Protein AF-A0A554LH13-F1 (afdb_monomer_lite)

Organism: NCBI:txid2017148

Sequence (110 aa):
KLQKYFRQKNRRRMFVYWTFAILIYLLIKNERKIRQIIIDTEYIGQDALIKGLLTNLIHIDKKTIMFKSIGKKSPAHDLAIKAYRIKRADIRVTAQDIINVLTTKKPGVL

Structure (mmCIF, N/CA/C/O backbone):
data_AF-A0A554LH13-F1
#
_entry.id   AF-A0A554LH13-F1
#
loop_
_atom_site.group_PDB
_atom_site.id
_atom_site.type_symbol
_atom_site.label_atom_id
_atom_site.label_alt_id
_atom_site.label_comp_id
_atom_site.label_asym_id
_atom_site.label_entity_id
_atom_site.label_seq_id
_atom_site.pdbx_PDB_ins_code
_atom_site.Cartn_x
_atom_site.Cartn_y
_atom_site.Cartn_z
_atom_site.occupancy
_atom_site.B_iso_or_equiv
_atom_site.auth_seq_id
_atom_site.auth_comp_id
_atom_site.auth_asym_id
_atom_site.auth_atom_id
_atom_site.pdbx_PDB_model_num
ATOM 1 N N . LYS A 1 1 ? 2.488 16.525 4.990 1.00 83.94 1 LYS A N 1
ATOM 2 C CA . LYS A 1 1 ? 1.019 16.765 4.956 1.00 83.94 1 LYS A CA 1
ATOM 3 C C . LYS A 1 1 ? 0.239 15.571 5.524 1.00 83.94 1 LYS A C 1
ATOM 5 O O . LYS A 1 1 ? -0.380 15.735 6.564 1.00 83.94 1 LYS A O 1
ATOM 10 N N . LEU A 1 2 ? 0.365 14.363 4.960 1.00 89.38 2 LEU A N 1
ATOM 11 C CA . LEU A 1 2 ? -0.369 13.172 5.430 1.00 89.38 2 LEU A CA 1
ATOM 12 C C . LEU A 1 2 ? -0.034 12.734 6.872 1.00 89.38 2 LEU A C 1
ATOM 14 O O . LEU A 1 2 ? -0.929 12.547 7.685 1.00 89.38 2 LEU A O 1
ATOM 18 N N . GLN A 1 3 ? 1.244 12.675 7.254 1.00 91.12 3 GLN A N 1
ATOM 19 C CA . GLN A 1 3 ? 1.622 12.356 8.641 1.00 91.12 3 GLN A CA 1
ATOM 20 C C . GLN A 1 3 ? 1.068 13.374 9.662 1.00 91.12 3 GLN A C 1
ATOM 22 O O . GLN A 1 3 ? 0.723 13.005 10.784 1.00 91.12 3 GLN A O 1
ATOM 27 N N . LYS A 1 4 ? 0.942 14.655 9.270 1.00 91.38 4 LYS A N 1
ATOM 28 C CA . LYS A 1 4 ? 0.330 15.709 10.102 1.00 91.38 4 LYS A CA 1
ATOM 29 C C . LYS A 1 4 ? -1.161 15.429 10.321 1.00 91.38 4 LYS A C 1
ATOM 31 O O . LYS A 1 4 ? -1.603 15.551 11.456 1.00 91.38 4 LYS A O 1
ATOM 36 N N . TYR A 1 5 ? -1.882 14.988 9.285 1.00 91.69 5 TYR A N 1
ATOM 37 C CA . TYR A 1 5 ? -3.290 14.578 9.381 1.00 91.69 5 TYR A CA 1
ATOM 38 C C . TYR A 1 5 ? -3.487 13.471 10.432 1.00 91.69 5 TYR A C 1
ATOM 40 O O . TYR A 1 5 ? -4.261 13.636 11.371 1.00 91.69 5 TYR A O 1
ATOM 48 N N . PHE A 1 6 ? -2.704 12.388 10.366 1.00 91.75 6 PHE A N 1
ATOM 49 C CA . PHE A 1 6 ? -2.781 11.304 11.360 1.00 91.75 6 PHE A CA 1
ATOM 50 C C . PHE A 1 6 ? -2.373 11.741 12.770 1.00 91.75 6 PHE A C 1
ATOM 52 O O . PHE A 1 6 ? -2.935 11.261 13.756 1.00 91.75 6 PHE A O 1
ATOM 59 N N . ARG A 1 7 ? -1.403 12.657 12.885 1.00 91.69 7 ARG A N 1
ATOM 60 C CA . ARG A 1 7 ? -0.985 13.216 14.177 1.00 91.69 7 ARG A CA 1
ATOM 61 C C . ARG A 1 7 ? -2.097 14.042 14.820 1.00 91.69 7 ARG A C 1
ATOM 63 O O . ARG A 1 7 ? -2.343 13.868 16.003 1.00 91.69 7 ARG A O 1
ATOM 70 N N . GLN A 1 8 ? -2.786 14.884 14.050 1.00 92.94 8 GLN A N 1
ATOM 71 C CA . GLN A 1 8 ? -3.912 15.693 14.537 1.00 92.94 8 GLN A CA 1
ATOM 72 C C . GLN A 1 8 ? -5.096 14.842 15.018 1.00 92.94 8 GLN A C 1
ATOM 74 O O . GLN A 1 8 ? -5.893 15.305 15.822 1.00 92.94 8 GLN A O 1
ATOM 79 N N . LYS A 1 9 ? -5.194 13.592 14.556 1.00 89.25 9 LYS A N 1
ATOM 80 C CA . LYS A 1 9 ? -6.208 12.620 14.978 1.00 89.25 9 LYS A CA 1
ATOM 81 C C . LYS A 1 9 ? -5.742 11.691 16.112 1.00 89.25 9 LYS A C 1
ATOM 83 O O . LYS A 1 9 ? -6.431 10.725 16.398 1.00 89.25 9 LYS A O 1
ATOM 88 N N . ASN A 1 10 ? -4.573 11.917 16.726 1.00 89.88 10 ASN A N 1
ATOM 89 C CA . ASN A 1 10 ? -3.964 11.018 17.726 1.00 89.88 10 ASN A CA 1
ATOM 90 C C . ASN A 1 10 ? -3.727 9.569 17.236 1.00 89.88 10 ASN A C 1
ATOM 92 O O . ASN A 1 10 ? -3.607 8.635 18.025 1.00 89.88 10 ASN A O 1
ATOM 96 N N . ARG A 1 11 ? -3.584 9.358 15.920 1.00 89.19 11 ARG A N 1
ATOM 97 C CA . ARG A 1 11 ? -3.394 8.036 15.289 1.00 89.19 11 ARG A CA 1
ATOM 98 C C . ARG A 1 11 ? -2.045 7.932 14.567 1.00 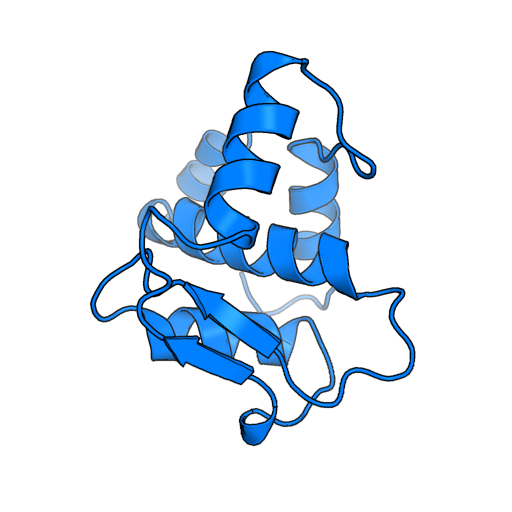89.19 11 ARG A C 1
ATOM 100 O O . ARG A 1 11 ? -1.950 7.339 13.495 1.00 89.19 11 ARG A O 1
ATOM 107 N N . ARG A 1 12 ? -0.970 8.501 15.131 1.00 88.94 12 ARG A N 1
ATOM 108 C CA . ARG A 1 12 ? 0.354 8.595 14.468 1.00 88.94 12 ARG A CA 1
ATOM 109 C C . ARG A 1 12 ? 0.884 7.245 13.967 1.00 88.94 12 ARG A C 1
ATOM 111 O O . ARG A 1 12 ? 1.435 7.200 12.874 1.00 88.94 12 ARG A O 1
ATOM 118 N N . ARG A 1 13 ? 0.709 6.161 14.735 1.00 87.31 13 ARG A N 1
ATOM 119 C CA . ARG A 1 13 ? 1.165 4.808 14.350 1.00 87.31 13 ARG A CA 1
ATOM 120 C C . ARG A 1 13 ? 0.390 4.239 13.157 1.00 87.31 13 ARG A C 1
ATOM 122 O O . ARG A 1 13 ? 0.960 3.524 12.346 1.00 87.31 13 ARG A O 1
ATOM 129 N N . MET A 1 14 ? -0.877 4.621 13.007 1.00 90.50 14 MET A N 1
ATOM 130 C CA . MET A 1 14 ? -1.747 4.138 11.933 1.00 90.50 14 MET A CA 1
ATOM 131 C C . MET A 1 14 ? -1.453 4.778 10.575 1.00 90.50 14 MET A C 1
ATOM 133 O O . MET A 1 14 ? -1.904 4.258 9.559 1.00 90.50 14 MET A O 1
ATOM 137 N N . PHE A 1 15 ? -0.681 5.871 10.549 1.00 93.31 15 PHE A N 1
ATOM 138 C CA . PHE A 1 15 ? -0.261 6.543 9.319 1.00 93.31 15 PHE A CA 1
ATOM 139 C C . PHE A 1 15 ? 0.334 5.562 8.310 1.00 93.31 15 PHE A C 1
ATOM 141 O O . PHE A 1 15 ? -0.091 5.550 7.159 1.00 93.31 15 PHE A O 1
ATOM 148 N N . VAL A 1 16 ? 1.290 4.737 8.741 1.00 93.75 16 VAL A N 1
ATOM 149 C CA . VAL A 1 16 ? 2.024 3.831 7.849 1.00 93.75 16 VAL A CA 1
ATOM 150 C C . VAL A 1 16 ? 1.090 2.759 7.289 1.00 93.75 16 VAL A C 1
ATOM 152 O O . VAL A 1 16 ? 0.998 2.602 6.075 1.00 93.75 16 VAL A O 1
ATOM 155 N N . TYR A 1 17 ? 0.318 2.097 8.154 1.00 94.38 17 TYR A N 1
ATOM 156 C CA . TYR A 1 17 ? -0.553 0.988 7.758 1.00 94.38 17 TYR A CA 1
ATOM 157 C C . TYR A 1 17 ? -1.713 1.426 6.863 1.00 94.38 17 TYR A C 1
ATOM 159 O O . TYR A 1 17 ? -1.984 0.772 5.858 1.00 94.38 17 TYR A O 1
ATOM 167 N N . TRP A 1 18 ? -2.361 2.554 7.169 1.00 93.94 18 TRP A N 1
ATOM 168 C CA . TRP A 1 18 ? -3.403 3.097 6.295 1.00 93.94 18 TRP A CA 1
ATOM 169 C C . TRP A 1 18 ? -2.841 3.599 4.975 1.00 93.94 18 TRP A C 1
ATOM 171 O O . TRP A 1 18 ? -3.451 3.353 3.941 1.00 93.94 18 TRP A O 1
ATOM 181 N N . THR A 1 19 ? -1.685 4.269 4.987 1.00 95.06 19 THR A N 1
ATOM 182 C CA . THR A 1 19 ? -1.032 4.711 3.746 1.00 95.06 19 THR A CA 1
ATOM 183 C C . THR A 1 19 ? -0.749 3.508 2.855 1.00 95.06 19 THR A C 1
ATOM 185 O O . THR A 1 19 ? -1.154 3.502 1.698 1.00 95.06 19 THR A O 1
ATOM 188 N N . PHE A 1 20 ? -0.134 2.459 3.403 1.00 95.19 20 PHE A N 1
ATOM 189 C CA . PHE A 1 20 ? 0.183 1.247 2.657 1.00 95.19 20 PHE A CA 1
ATOM 190 C C . PHE A 1 20 ? -1.074 0.542 2.122 1.00 95.19 20 PHE A C 1
ATOM 192 O O . PHE A 1 20 ? -1.167 0.277 0.925 1.00 95.19 20 PHE A O 1
ATOM 199 N N . ALA A 1 21 ? -2.087 0.325 2.969 1.00 94.94 21 ALA A N 1
ATOM 200 C CA . ALA A 1 21 ? -3.342 -0.307 2.558 1.00 94.94 21 ALA A CA 1
ATOM 201 C C . ALA A 1 21 ? -4.091 0.505 1.483 1.00 94.94 21 ALA A C 1
ATOM 203 O O . ALA A 1 21 ? -4.613 -0.061 0.525 1.00 94.94 21 ALA A O 1
ATOM 204 N N . ILE A 1 22 ? -4.120 1.836 1.599 1.00 95.62 22 ILE A N 1
ATOM 205 C CA . ILE A 1 22 ? -4.784 2.703 0.616 1.00 95.62 22 ILE A CA 1
ATOM 206 C C . ILE A 1 22 ? -4.028 2.721 -0.710 1.00 95.62 22 ILE A C 1
ATOM 208 O O . ILE A 1 22 ? -4.669 2.714 -1.757 1.00 95.62 22 ILE A O 1
ATOM 212 N N . LEU A 1 23 ? -2.693 2.713 -0.694 1.00 95.38 23 LEU A N 1
ATOM 213 C CA . LEU A 1 23 ? -1.903 2.630 -1.924 1.00 95.38 23 LEU A CA 1
ATOM 214 C C . LEU A 1 23 ? -2.172 1.321 -2.673 1.00 95.38 23 LEU A C 1
ATOM 216 O O . LEU A 1 23 ? -2.387 1.355 -3.882 1.00 95.38 23 LEU A O 1
ATOM 220 N N . ILE A 1 24 ? -2.252 0.196 -1.959 1.00 94.31 24 ILE A N 1
ATOM 221 C CA . ILE A 1 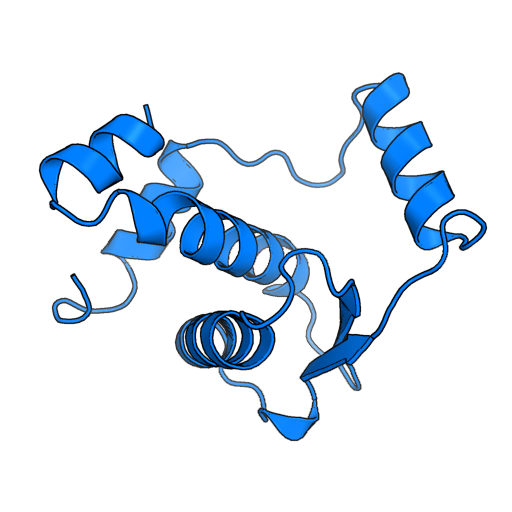24 ? -2.642 -1.090 -2.551 1.00 94.31 24 ILE A CA 1
ATOM 222 C C . ILE A 1 24 ? -4.062 -1.008 -3.115 1.00 94.31 24 ILE A C 1
ATOM 224 O O . ILE A 1 24 ? -4.272 -1.375 -4.264 1.00 94.31 24 ILE A O 1
ATOM 228 N N . TYR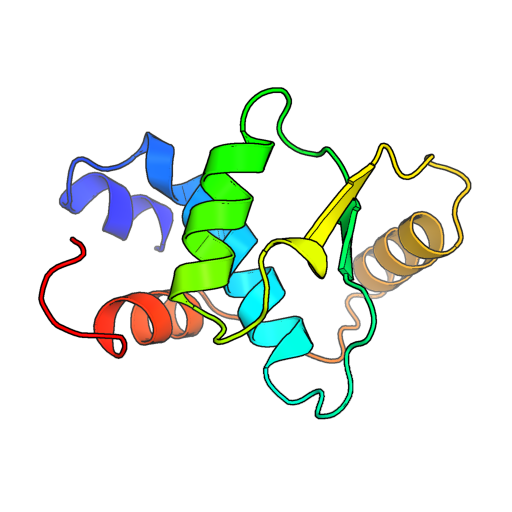 A 1 25 ? -5.031 -0.481 -2.357 1.00 94.19 25 TYR A N 1
ATOM 229 C CA . TYR A 1 25 ? -6.396 -0.283 -2.853 1.00 94.19 25 TYR A CA 1
ATOM 230 C C . TYR A 1 25 ? -6.427 0.546 -4.142 1.00 94.19 25 TYR A C 1
ATOM 232 O O . TYR A 1 25 ? -7.055 0.139 -5.113 1.00 94.19 25 TYR A O 1
ATOM 240 N N . LEU A 1 26 ? -5.739 1.688 -4.176 1.00 94.00 26 LEU A N 1
ATOM 241 C CA . LEU A 1 26 ? -5.699 2.556 -5.352 1.00 94.00 26 LEU A CA 1
ATOM 242 C C . LEU A 1 26 ? -5.054 1.872 -6.560 1.00 94.00 26 LEU A C 1
ATOM 244 O O . LEU A 1 26 ? -5.498 2.128 -7.677 1.00 94.00 26 LEU A O 1
ATOM 248 N N . LEU A 1 27 ? -4.064 1.006 -6.330 1.00 92.88 27 LEU A N 1
ATOM 249 C CA . LEU A 1 27 ? -3.416 0.213 -7.371 1.00 92.88 27 LEU A CA 1
ATOM 250 C C . LEU A 1 27 ? -4.383 -0.795 -8.008 1.00 92.88 27 LEU A C 1
ATOM 252 O O . LEU A 1 27 ? -4.352 -0.969 -9.219 1.00 92.88 27 LEU A O 1
ATOM 256 N N . ILE A 1 28 ? -5.253 -1.433 -7.217 1.00 91.62 28 ILE A N 1
ATOM 257 C CA . ILE A 1 28 ? -6.056 -2.578 -7.686 1.00 91.62 28 ILE A CA 1
ATOM 258 C C . ILE A 1 28 ? -7.555 -2.299 -7.844 1.00 91.62 28 ILE A C 1
ATOM 260 O O . ILE A 1 28 ? -8.278 -3.149 -8.350 1.00 91.62 28 ILE A O 1
ATOM 264 N N . LYS A 1 29 ? -8.065 -1.133 -7.427 1.00 89.69 29 LYS A N 1
ATOM 265 C CA . LYS A 1 29 ? -9.516 -0.837 -7.408 1.00 89.69 29 LYS A CA 1
ATOM 266 C C . LYS A 1 29 ? -10.218 -0.949 -8.767 1.00 89.69 29 LYS A C 1
ATOM 268 O O . LYS A 1 29 ? -11.433 -1.109 -8.796 1.00 89.69 29 LYS A O 1
ATOM 273 N N . ASN A 1 30 ? -9.474 -0.831 -9.866 1.00 88.31 30 ASN A N 1
ATOM 274 C CA . ASN A 1 30 ? -10.008 -0.908 -11.228 1.00 88.31 30 ASN A CA 1
ATOM 275 C C . ASN A 1 30 ? -9.879 -2.316 -11.839 1.00 88.31 30 ASN A C 1
ATOM 277 O O . ASN A 1 30 ? -10.404 -2.561 -12.926 1.00 88.31 30 ASN A O 1
ATOM 281 N N . GLU A 1 31 ? -9.219 -3.245 -11.146 1.00 87.94 31 GLU A N 1
ATOM 282 C CA . GLU A 1 31 ? -9.006 -4.610 -11.615 1.00 87.94 31 GLU A CA 1
ATOM 283 C C . GLU A 1 31 ? -10.251 -5.467 -11.371 1.00 87.94 31 GLU A C 1
ATOM 285 O O . GLU A 1 31 ? -10.646 -5.738 -10.238 1.00 87.94 31 GLU A O 1
ATOM 290 N N . ARG A 1 32 ? -10.891 -5.917 -12.455 1.00 76.19 32 ARG A N 1
ATOM 291 C CA . ARG A 1 32 ? -12.197 -6.602 -12.388 1.00 76.19 32 ARG A CA 1
ATOM 292 C C . ARG A 1 32 ? -12.115 -8.093 -12.042 1.00 76.19 32 ARG A C 1
ATOM 294 O O . ARG A 1 32 ? -13.139 -8.689 -11.725 1.00 76.19 32 ARG A O 1
ATOM 301 N N . LYS A 1 33 ? -10.940 -8.725 -12.151 1.00 82.50 33 LYS A N 1
ATOM 302 C CA . LYS A 1 33 ? -10.778 -10.189 -12.022 1.00 82.50 33 LYS A CA 1
ATOM 303 C C . LYS A 1 33 ? -9.508 -10.569 -11.263 1.00 82.50 33 LYS A C 1
ATOM 305 O O . LYS A 1 33 ? -8.610 -11.212 -11.802 1.00 82.50 33 LYS A O 1
ATOM 310 N N . ILE A 1 34 ? -9.446 -10.196 -9.991 1.00 86.62 34 ILE A N 1
ATOM 311 C CA . ILE A 1 34 ? -8.330 -10.575 -9.125 1.00 86.62 34 ILE A CA 1
ATOM 312 C C . ILE A 1 34 ? -8.593 -11.962 -8.530 1.00 86.62 34 ILE A C 1
ATOM 314 O O . ILE A 1 34 ? -9.462 -12.124 -7.678 1.00 86.62 34 ILE A O 1
ATOM 318 N N . ARG A 1 35 ? -7.829 -12.971 -8.964 1.00 90.12 35 ARG A N 1
ATOM 319 C CA . ARG A 1 35 ? -7.873 -14.320 -8.364 1.00 90.12 35 ARG A CA 1
ATOM 320 C C . ARG A 1 35 ? -7.114 -14.396 -7.042 1.00 90.12 35 ARG A C 1
ATOM 322 O O . ARG A 1 35 ? -7.528 -15.113 -6.138 1.00 90.12 35 ARG A O 1
ATOM 329 N N . GLN A 1 36 ? -5.998 -13.679 -6.947 1.00 92.81 36 GLN A N 1
ATOM 330 C CA . GLN A 1 36 ? -5.111 -13.690 -5.791 1.00 92.81 36 GLN A CA 1
ATOM 331 C C . GLN A 1 36 ? -4.311 -12.389 -5.733 1.00 92.81 36 GLN A C 1
ATOM 333 O O . GLN A 1 36 ? -3.887 -11.872 -6.765 1.00 92.81 36 GLN A O 1
ATOM 338 N N . ILE A 1 37 ? -4.081 -11.894 -4.520 1.00 93.19 37 ILE A N 1
ATOM 339 C CA . ILE A 1 37 ? -3.189 -10.777 -4.213 1.00 93.19 37 ILE A CA 1
ATOM 340 C C . ILE A 1 37 ? -2.117 -11.318 -3.278 1.00 93.19 37 ILE A C 1
ATOM 342 O O . ILE A 1 37 ? -2.429 -11.786 -2.182 1.00 93.19 37 ILE A O 1
ATOM 346 N N . ILE A 1 38 ? -0.860 -11.251 -3.704 1.00 94.44 38 ILE A N 1
ATOM 347 C CA . ILE A 1 38 ? 0.293 -11.571 -2.862 1.00 94.44 38 ILE A CA 1
ATOM 348 C C . ILE A 1 38 ? 0.982 -10.251 -2.526 1.00 94.44 38 ILE A C 1
ATOM 350 O O . ILE A 1 38 ? 1.411 -9.531 -3.423 1.00 94.44 38 ILE A O 1
ATOM 354 N N . ILE A 1 39 ? 1.047 -9.933 -1.238 1.00 93.81 39 ILE A N 1
ATOM 355 C CA . ILE A 1 39 ? 1.671 -8.724 -0.698 1.00 93.81 39 ILE A CA 1
ATOM 356 C C . ILE A 1 39 ? 2.973 -9.141 -0.016 1.00 93.81 39 ILE A C 1
ATOM 358 O O . ILE A 1 39 ? 2.998 -10.156 0.685 1.00 93.81 39 ILE A O 1
ATOM 362 N N . ASP A 1 40 ? 4.041 -8.371 -0.220 1.00 92.81 40 ASP A N 1
ATOM 363 C CA . ASP A 1 40 ? 5.290 -8.603 0.503 1.00 92.81 40 ASP A CA 1
ATOM 364 C C . ASP A 1 40 ? 5.092 -8.399 2.010 1.00 92.81 40 ASP A C 1
ATOM 366 O O . ASP A 1 40 ? 4.367 -7.493 2.440 1.00 92.81 40 ASP A O 1
ATOM 370 N N . THR A 1 41 ? 5.744 -9.224 2.824 1.00 90.94 41 THR A N 1
ATOM 371 C CA . THR A 1 41 ? 5.772 -9.055 4.281 1.00 90.94 41 THR A CA 1
ATOM 372 C C . THR A 1 41 ? 6.718 -7.902 4.643 1.00 90.94 41 THR A C 1
ATOM 374 O O . THR A 1 41 ? 7.819 -8.107 5.144 1.00 90.94 41 THR A O 1
ATOM 377 N N . GLU A 1 42 ? 6.270 -6.673 4.380 1.00 86.50 42 GLU A N 1
ATOM 378 C CA . GLU A 1 42 ? 7.020 -5.428 4.619 1.00 86.50 42 GLU A CA 1
ATOM 379 C C . GLU A 1 42 ? 7.054 -5.048 6.113 1.00 86.50 42 GLU A C 1
ATOM 381 O O . GLU A 1 42 ? 8.053 -4.551 6.629 1.00 86.50 42 GLU A O 1
ATOM 386 N N . TYR A 1 43 ? 5.954 -5.298 6.834 1.00 88.56 43 TYR A N 1
ATOM 387 C CA . TYR A 1 43 ? 5.783 -4.916 8.239 1.00 88.56 43 TYR A CA 1
ATOM 388 C C . TYR A 1 43 ? 5.526 -6.151 9.103 1.00 88.56 43 TYR A C 1
ATOM 390 O O . TYR A 1 43 ? 4.379 -6.543 9.324 1.00 88.56 43 TYR A O 1
ATOM 398 N N . ILE A 1 44 ? 6.605 -6.754 9.606 1.00 89.44 44 ILE A N 1
ATOM 399 C CA . ILE A 1 44 ? 6.556 -7.986 10.406 1.00 89.44 44 ILE A CA 1
ATOM 400 C C . ILE A 1 44 ? 5.539 -7.854 11.554 1.00 89.44 44 ILE A C 1
ATOM 402 O O . ILE A 1 44 ? 5.578 -6.911 12.347 1.00 89.44 44 ILE A O 1
ATOM 406 N N . GLY A 1 45 ? 4.614 -8.816 11.631 1.00 92.00 45 GLY A N 1
ATOM 407 C CA . GLY A 1 45 ? 3.570 -8.882 12.659 1.00 92.00 45 GLY A CA 1
ATOM 408 C C . GLY A 1 45 ? 2.343 -7.998 12.402 1.00 92.00 45 GLY A C 1
ATOM 409 O O . GLY A 1 45 ? 1.445 -7.966 13.240 1.00 92.00 45 GLY A O 1
ATOM 410 N N . GLN A 1 46 ? 2.271 -7.290 11.269 1.00 94.81 46 GLN A N 1
ATOM 411 C CA . GLN A 1 46 ? 1.166 -6.372 10.946 1.00 94.81 46 GLN A CA 1
ATOM 412 C C . GLN A 1 46 ? 0.270 -6.870 9.803 1.00 94.81 46 GLN A C 1
ATOM 414 O O . GLN A 1 46 ? -0.695 -6.198 9.437 1.00 94.81 46 GLN A O 1
ATOM 419 N N . ASP A 1 47 ? 0.530 -8.065 9.275 1.00 93.94 47 ASP A N 1
ATOM 420 C CA . ASP A 1 47 ? -0.200 -8.678 8.161 1.00 93.94 47 ASP A CA 1
ATOM 421 C C . ASP A 1 47 ? -1.711 -8.726 8.414 1.00 93.94 47 ASP A C 1
ATOM 423 O O . ASP A 1 47 ? -2.508 -8.351 7.555 1.00 93.94 47 ASP A O 1
ATOM 427 N N . ALA A 1 48 ? -2.127 -9.144 9.616 1.00 93.38 48 ALA A N 1
ATOM 428 C CA . ALA A 1 48 ? -3.538 -9.220 9.993 1.00 93.38 48 ALA A CA 1
ATOM 429 C C . ALA A 1 48 ? -4.207 -7.836 10.018 1.00 93.38 48 ALA A C 1
ATOM 431 O O . ALA A 1 48 ? -5.338 -7.688 9.546 1.00 93.38 48 ALA A O 1
ATOM 432 N N . LEU A 1 49 ? -3.495 -6.818 10.514 1.00 93.94 49 LEU A N 1
ATOM 433 C CA . LEU A 1 49 ? -3.968 -5.437 10.535 1.00 93.94 49 LEU A CA 1
ATOM 434 C C . LEU A 1 49 ? -4.143 -4.912 9.109 1.00 93.94 49 LEU A C 1
ATOM 436 O O . LEU A 1 49 ? -5.234 -4.479 8.750 1.00 93.94 49 LEU A O 1
ATOM 440 N N . ILE A 1 50 ? -3.100 -4.998 8.279 1.00 94.50 50 ILE A N 1
ATOM 441 C CA . ILE A 1 50 ? -3.122 -4.511 6.892 1.00 94.50 50 ILE A CA 1
ATOM 442 C C . ILE A 1 50 ? -4.192 -5.252 6.087 1.00 94.50 50 ILE A C 1
ATOM 444 O O . ILE A 1 50 ? -4.952 -4.621 5.354 1.00 94.50 50 ILE A O 1
ATOM 448 N N . LYS A 1 51 ? -4.319 -6.573 6.270 1.00 93.62 51 LYS A N 1
ATOM 449 C CA . LYS A 1 51 ? -5.392 -7.368 5.661 1.00 93.62 51 LYS A CA 1
ATOM 450 C C . LYS A 1 51 ? -6.772 -6.848 6.061 1.00 93.62 51 LYS A C 1
ATOM 452 O O . LYS A 1 51 ? -7.617 -6.679 5.190 1.00 93.62 51 LYS A O 1
ATOM 457 N N . GLY A 1 52 ? -6.990 -6.560 7.345 1.00 92.38 52 GLY A N 1
ATOM 458 C CA . GLY A 1 52 ? -8.240 -5.981 7.843 1.00 92.38 52 GLY A CA 1
ATOM 459 C C . GLY A 1 52 ? -8.558 -4.628 7.201 1.00 92.38 52 GLY A C 1
ATOM 460 O O . GLY A 1 52 ? -9.665 -4.430 6.699 1.00 92.38 52 GLY A O 1
ATOM 461 N N . LEU A 1 53 ? -7.567 -3.731 7.141 1.00 92.56 53 LEU A N 1
ATOM 462 C CA . LEU A 1 53 ? -7.695 -2.430 6.477 1.00 92.56 53 LEU A CA 1
ATOM 463 C C . LEU A 1 53 ? -8.065 -2.587 4.996 1.00 92.56 53 LEU A C 1
ATOM 465 O O . LEU A 1 53 ? -8.989 -1.930 4.520 1.00 92.56 53 LEU A O 1
ATOM 469 N N . LEU A 1 54 ? -7.395 -3.492 4.280 1.00 92.19 54 LEU A N 1
ATOM 470 C CA . LEU A 1 54 ? -7.681 -3.770 2.874 1.00 92.19 54 LEU A CA 1
ATOM 471 C C . LEU A 1 54 ? -9.088 -4.319 2.670 1.00 92.19 54 LEU A C 1
ATOM 473 O O . LEU A 1 54 ? -9.796 -3.834 1.798 1.00 92.19 54 LEU A O 1
ATOM 477 N N . THR A 1 55 ? -9.540 -5.260 3.495 1.00 89.88 55 THR A N 1
ATOM 478 C CA . THR A 1 55 ? -10.903 -5.797 3.365 1.00 89.88 55 THR A CA 1
ATOM 479 C C . THR A 1 55 ? -11.999 -4.780 3.675 1.00 89.88 55 THR A C 1
ATOM 481 O O . THR A 1 55 ? -13.114 -4.918 3.189 1.00 89.88 55 THR A O 1
ATOM 484 N N . ASN A 1 56 ? -11.689 -3.720 4.429 1.00 88.19 56 ASN A N 1
ATOM 485 C CA . ASN A 1 56 ? -12.615 -2.601 4.619 1.00 88.19 56 ASN A CA 1
ATOM 486 C C . ASN A 1 56 ? -12.646 -1.662 3.400 1.00 88.19 56 ASN A C 1
ATOM 488 O O . ASN A 1 56 ? -13.671 -1.046 3.098 1.00 88.19 56 ASN A O 1
ATOM 492 N N . LEU A 1 57 ? -11.522 -1.529 2.691 1.00 89.56 57 LEU A N 1
ATOM 493 C CA . LEU A 1 57 ? -11.418 -0.693 1.494 1.00 89.56 57 LEU A CA 1
ATOM 494 C C . LEU A 1 57 ? -12.015 -1.388 0.262 1.00 89.56 57 LEU A C 1
ATOM 496 O O . LEU A 1 57 ? -12.680 -0.738 -0.553 1.00 89.56 57 LEU A O 1
ATOM 500 N N . ILE A 1 58 ? -11.812 -2.702 0.159 1.00 86.31 58 ILE A N 1
ATOM 501 C CA . ILE A 1 58 ? -12.086 -3.530 -1.013 1.00 86.31 58 ILE A CA 1
ATOM 502 C C . ILE A 1 58 ? -13.042 -4.657 -0.622 1.00 86.31 58 ILE A C 1
ATOM 504 O O . ILE A 1 58 ? -12.751 -5.428 0.287 1.00 86.31 58 ILE A O 1
ATOM 508 N N . HIS A 1 59 ? -14.158 -4.796 -1.337 1.00 82.00 59 HIS A N 1
ATOM 509 C CA . HIS A 1 59 ? -15.094 -5.905 -1.136 1.00 82.00 59 HIS A CA 1
ATOM 510 C C . HIS A 1 59 ? -14.560 -7.193 -1.794 1.00 82.00 59 HIS A C 1
ATOM 512 O O . HIS A 1 59 ? -15.075 -7.629 -2.819 1.00 82.00 59 HIS A O 1
ATOM 518 N N . ILE A 1 60 ? -13.497 -7.773 -1.230 1.00 83.50 60 ILE A N 1
ATOM 519 C CA . ILE A 1 60 ? -12.909 -9.055 -1.654 1.00 83.50 60 ILE A CA 1
ATOM 520 C C . ILE A 1 60 ? -12.785 -10.018 -0.473 1.00 83.50 60 ILE A C 1
ATOM 522 O O . ILE A 1 60 ? -12.685 -9.593 0.680 1.00 83.50 60 ILE A O 1
ATOM 526 N N . ASP A 1 61 ? -12.764 -11.321 -0.758 1.00 85.56 61 ASP A N 1
ATOM 527 C CA . ASP A 1 61 ? -12.545 -12.344 0.266 1.00 85.56 61 ASP A CA 1
ATOM 528 C C . ASP A 1 61 ? -11.141 -12.185 0.881 1.00 85.56 61 ASP A C 1
ATOM 530 O O . ASP A 1 61 ? -10.134 -12.041 0.184 1.00 85.56 61 ASP A O 1
ATOM 534 N N . LYS A 1 62 ? -11.055 -12.261 2.215 1.00 85.69 62 LYS A N 1
ATOM 535 C CA . LYS A 1 62 ? -9.787 -12.302 2.961 1.00 85.69 62 LYS A CA 1
ATOM 536 C C . LYS A 1 62 ? -8.856 -13.408 2.462 1.00 85.69 62 LYS A C 1
ATOM 538 O O . LYS A 1 62 ? -7.639 -13.238 2.541 1.00 85.69 62 LYS A O 1
ATOM 543 N N . LYS A 1 63 ? -9.407 -14.521 1.962 1.00 89.31 63 LYS A N 1
ATOM 544 C CA . LYS A 1 63 ? -8.651 -15.648 1.390 1.00 89.31 63 LYS A CA 1
ATOM 545 C C . LYS A 1 63 ? -7.927 -15.280 0.092 1.00 89.31 63 LYS A C 1
ATOM 547 O O . LYS A 1 63 ? -6.905 -15.884 -0.216 1.00 89.31 63 LYS A O 1
ATOM 552 N N . THR A 1 64 ? -8.399 -14.263 -0.629 1.00 91.62 64 THR A N 1
ATOM 553 C CA . THR A 1 64 ? -7.747 -13.738 -1.837 1.00 91.62 64 THR A CA 1
ATOM 554 C C . THR A 1 64 ? -6.446 -12.998 -1.509 1.00 91.62 64 THR A C 1
ATOM 556 O O . THR A 1 64 ? -5.574 -12.907 -2.370 1.00 91.62 64 THR A O 1
ATOM 559 N N . ILE A 1 65 ? -6.279 -12.498 -0.276 1.00 94.06 65 ILE A N 1
ATOM 560 C CA . ILE A 1 65 ? -5.101 -11.733 0.158 1.00 94.06 65 ILE A CA 1
ATOM 561 C C . ILE A 1 65 ? -4.138 -12.626 0.948 1.00 94.06 65 ILE A C 1
ATOM 563 O O . ILE A 1 65 ? -4.449 -13.097 2.049 1.00 94.06 65 ILE A O 1
ATOM 567 N N . MET A 1 66 ? -2.919 -12.776 0.437 1.00 94.88 66 MET A N 1
ATOM 568 C CA . MET A 1 66 ? -1.821 -13.485 1.088 1.00 94.88 66 MET A CA 1
ATOM 569 C C . MET A 1 66 ? -0.641 -12.551 1.338 1.00 94.88 66 MET A C 1
ATOM 571 O O . MET A 1 66 ? -0.330 -11.707 0.505 1.00 94.88 66 MET A O 1
ATOM 575 N N . PHE A 1 67 ? 0.033 -12.751 2.466 1.00 95.06 67 PHE A N 1
ATOM 576 C CA . PHE A 1 67 ? 1.324 -12.134 2.753 1.00 95.06 67 PHE A CA 1
ATOM 577 C C . PHE A 1 67 ? 2.403 -13.199 2.612 1.00 95.06 67 PHE A C 1
ATOM 579 O O . PHE A 1 67 ? 2.216 -14.329 3.073 1.00 95.06 67 PHE A O 1
ATOM 586 N N . LYS A 1 68 ? 3.484 -12.870 1.910 1.00 93.75 68 LYS A N 1
ATOM 587 C CA . LYS A 1 68 ? 4.638 -13.749 1.704 1.00 93.75 68 LYS A CA 1
ATOM 588 C C . LYS A 1 68 ? 5.892 -12.895 1.623 1.00 93.75 68 LYS A C 1
ATOM 590 O O . LYS A 1 68 ? 5.826 -11.790 1.108 1.00 93.75 68 LYS A O 1
ATOM 595 N N . SER A 1 69 ? 7.038 -13.440 2.022 1.00 91.88 69 SER A N 1
ATOM 596 C CA . SER A 1 69 ? 8.316 -12.795 1.720 1.00 91.88 69 SER A CA 1
ATOM 597 C C . SER A 1 69 ? 8.581 -12.860 0.214 1.00 91.88 69 SER A C 1
ATOM 599 O O . SER A 1 69 ? 8.750 -13.943 -0.355 1.00 91.88 69 SER A O 1
ATOM 601 N N . ILE A 1 70 ? 8.586 -11.701 -0.438 1.00 90.44 70 ILE A N 1
ATOM 602 C CA . ILE A 1 70 ? 8.922 -11.542 -1.848 1.00 90.44 70 ILE A CA 1
ATOM 603 C C . ILE A 1 70 ? 10.412 -11.203 -1.922 1.00 90.44 70 ILE A C 1
ATOM 605 O O . ILE A 1 70 ? 10.859 -10.114 -1.578 1.00 90.44 70 ILE A O 1
ATOM 609 N N . GLY A 1 71 ? 11.223 -12.169 -2.356 1.00 87.38 71 GLY A N 1
ATOM 610 C CA . GLY A 1 71 ? 12.678 -12.018 -2.360 1.00 87.38 71 GLY A CA 1
ATOM 611 C C . GLY A 1 71 ? 13.178 -10.844 -3.217 1.00 87.38 71 GLY A C 1
ATOM 612 O O . GLY A 1 71 ? 12.598 -10.507 -4.251 1.00 87.38 71 GLY A O 1
ATOM 613 N N . LYS A 1 72 ? 14.334 -10.281 -2.838 1.00 86.62 72 LYS A N 1
ATOM 614 C CA . LYS A 1 72 ? 14.994 -9.147 -3.526 1.00 86.62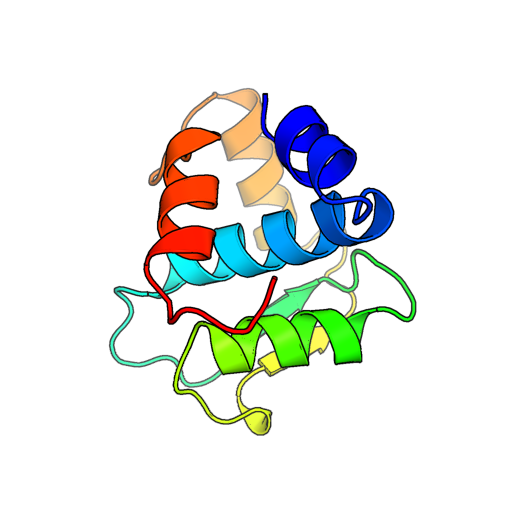 72 LYS A CA 1
ATOM 615 C C . LYS A 1 72 ? 15.331 -9.398 -5.001 1.00 86.62 72 LYS A C 1
ATOM 617 O O . LYS A 1 72 ? 15.505 -8.450 -5.749 1.00 86.62 72 LYS A O 1
ATOM 622 N N . LYS A 1 73 ? 15.450 -10.665 -5.408 1.00 90.44 73 LYS A N 1
ATOM 623 C CA . LYS A 1 73 ? 15.710 -11.077 -6.800 1.00 90.44 73 LYS A CA 1
ATOM 624 C C . LYS A 1 73 ? 14.427 -11.356 -7.594 1.00 90.44 73 LYS A C 1
ATOM 626 O O . LYS A 1 73 ? 14.491 -11.902 -8.689 1.00 90.44 73 LYS A O 1
ATOM 631 N N . SER A 1 74 ? 13.256 -11.084 -7.019 1.00 92.50 74 SER A N 1
ATOM 632 C CA . SER A 1 74 ? 11.990 -11.285 -7.719 1.00 92.50 74 SER A CA 1
ATOM 633 C C . SER A 1 74 ? 11.784 -10.213 -8.800 1.00 92.50 74 SER A C 1
ATOM 635 O O . SER A 1 74 ? 12.175 -9.058 -8.602 1.00 92.50 74 SER A O 1
ATOM 637 N N . PRO A 1 75 ? 11.071 -10.539 -9.894 1.00 93.69 75 PRO A N 1
ATOM 638 C CA . PRO A 1 75 ? 10.719 -9.555 -10.918 1.00 93.69 75 PRO A CA 1
ATOM 639 C C . PRO A 1 75 ? 9.954 -8.338 -10.374 1.00 93.69 75 PRO A C 1
ATOM 641 O O . PRO A 1 75 ? 10.085 -7.237 -10.904 1.00 93.69 75 PRO A O 1
ATOM 644 N N . ALA A 1 76 ? 9.174 -8.516 -9.301 1.00 91.19 76 ALA A N 1
ATOM 645 C CA . ALA A 1 76 ? 8.435 -7.433 -8.653 1.00 91.19 76 ALA A CA 1
ATOM 646 C C . ALA A 1 76 ? 9.375 -6.391 -8.024 1.00 91.19 76 ALA A C 1
ATOM 648 O O . ALA A 1 76 ? 9.169 -5.189 -8.194 1.00 91.19 76 ALA A O 1
ATOM 649 N N . HIS A 1 77 ? 10.431 -6.848 -7.344 1.00 90.12 77 HIS A N 1
ATOM 650 C CA . HIS A 1 77 ? 11.430 -5.965 -6.746 1.00 90.12 77 HIS A CA 1
ATOM 651 C C . HIS A 1 77 ? 12.215 -5.204 -7.821 1.00 90.12 77 HIS A C 1
ATOM 653 O O . HIS A 1 77 ? 12.379 -3.984 -7.733 1.00 90.12 77 HIS A O 1
ATOM 659 N N . ASP A 1 78 ? 12.619 -5.904 -8.884 1.00 92.88 78 ASP A N 1
ATOM 660 C CA . ASP A 1 78 ? 13.312 -5.297 -10.022 1.00 92.88 78 ASP A CA 1
ATOM 661 C C . ASP A 1 78 ? 12.462 -4.215 -10.695 1.00 92.88 78 ASP A C 1
ATOM 663 O O .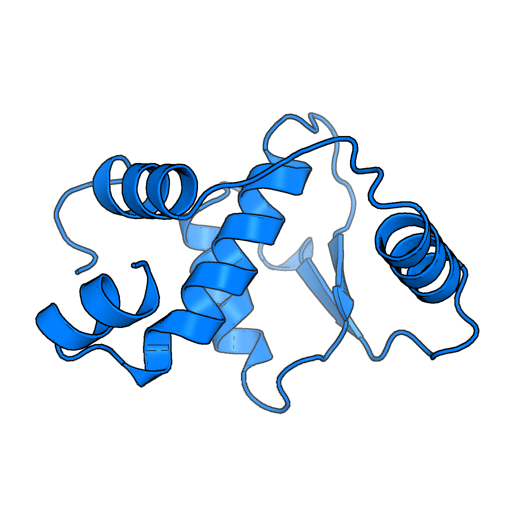 ASP A 1 78 ? 12.964 -3.128 -10.999 1.00 92.88 78 ASP A O 1
ATOM 667 N N . LEU A 1 79 ? 11.171 -4.486 -10.913 1.00 92.69 79 LEU A N 1
ATOM 668 C CA . LEU A 1 79 ? 10.244 -3.523 -11.499 1.00 92.69 79 LEU A CA 1
ATOM 669 C C . LEU A 1 79 ? 10.086 -2.284 -10.607 1.00 92.69 79 LEU A C 1
ATOM 671 O O . LEU A 1 79 ? 10.183 -1.163 -11.108 1.00 92.69 79 LEU A O 1
ATOM 675 N N . ALA A 1 80 ? 9.911 -2.474 -9.296 1.00 90.94 80 ALA A N 1
ATOM 676 C CA . ALA A 1 80 ? 9.775 -1.378 -8.339 1.00 90.94 80 ALA A CA 1
ATOM 677 C C . ALA A 1 80 ? 11.022 -0.475 -8.312 1.00 90.94 80 ALA A C 1
ATOM 679 O O . ALA A 1 80 ? 10.904 0.751 -8.398 1.00 90.94 80 ALA A O 1
ATOM 680 N N . ILE A 1 81 ? 12.225 -1.063 -8.271 1.00 92.56 81 ILE A N 1
ATOM 681 C CA . ILE A 1 81 ? 13.488 -0.308 -8.312 1.00 92.56 81 ILE A CA 1
ATOM 682 C C . ILE A 1 81 ? 13.638 0.444 -9.634 1.00 92.56 81 ILE A C 1
ATOM 684 O O . ILE A 1 81 ? 14.023 1.616 -9.632 1.00 92.56 81 ILE A O 1
ATOM 688 N N . LYS A 1 82 ? 13.352 -0.206 -10.769 1.00 94.19 82 LYS A N 1
ATOM 689 C CA . LYS A 1 82 ? 13.445 0.432 -12.090 1.00 94.19 82 LYS A CA 1
ATOM 690 C C . LYS A 1 82 ? 12.503 1.629 -12.182 1.00 94.19 82 LYS A C 1
ATOM 692 O O . LYS A 1 82 ? 12.968 2.714 -12.522 1.00 94.19 82 LYS A O 1
ATOM 697 N N . ALA A 1 83 ? 11.233 1.456 -11.810 1.00 93.88 83 ALA A N 1
ATOM 698 C CA . ALA A 1 83 ? 10.223 2.515 -11.792 1.00 93.88 83 ALA A CA 1
ATOM 699 C C . ALA A 1 83 ? 10.653 3.710 -10.923 1.00 93.88 83 ALA A C 1
ATOM 701 O O . ALA A 1 83 ? 10.582 4.861 -11.364 1.00 93.88 83 ALA A O 1
ATOM 702 N N . TYR A 1 84 ? 11.186 3.436 -9.725 1.00 93.12 84 TYR A N 1
ATOM 703 C CA . TYR A 1 84 ? 11.724 4.460 -8.829 1.00 93.12 84 TYR A CA 1
ATOM 704 C C . TYR A 1 84 ? 12.889 5.234 -9.461 1.00 93.12 84 TYR A C 1
ATOM 706 O O . TYR A 1 84 ? 12.869 6.466 -9.489 1.00 93.12 84 TYR A O 1
ATOM 714 N N . ARG A 1 85 ? 13.882 4.526 -10.019 1.00 95.56 85 ARG A N 1
ATOM 715 C CA . ARG A 1 85 ? 15.082 5.137 -10.620 1.00 95.56 85 ARG A CA 1
ATOM 716 C C . ARG A 1 85 ? 14.748 6.060 -11.789 1.00 95.56 85 ARG A C 1
ATOM 718 O O . ARG A 1 85 ? 15.319 7.141 -11.884 1.00 95.56 85 ARG A O 1
ATOM 725 N N . ILE A 1 86 ? 13.809 5.660 -12.646 1.00 96.00 86 ILE A N 1
ATOM 726 C CA . ILE A 1 86 ? 13.410 6.448 -13.824 1.00 96.00 86 ILE A CA 1
ATOM 727 C C . ILE A 1 86 ? 12.269 7.439 -13.537 1.00 96.00 86 ILE A C 1
ATOM 729 O O . ILE A 1 86 ? 11.829 8.140 -14.445 1.00 96.00 86 ILE A O 1
ATOM 733 N N . LYS A 1 87 ? 11.764 7.496 -12.295 1.00 92.06 87 LYS A N 1
ATOM 734 C CA . LYS A 1 87 ? 10.642 8.354 -11.862 1.00 92.06 87 LYS A CA 1
ATOM 735 C C . LYS A 1 87 ? 9.374 8.204 -12.722 1.00 92.06 87 LYS A C 1
ATOM 737 O O . LYS A 1 87 ? 8.609 9.160 -12.907 1.00 92.06 87 LYS A O 1
ATOM 742 N N . ARG A 1 88 ? 9.125 6.993 -13.229 1.00 92.00 88 ARG A N 1
ATOM 743 C CA . ARG A 1 88 ? 7.946 6.650 -14.036 1.00 92.00 88 ARG A CA 1
ATOM 744 C C . ARG A 1 88 ? 7.043 5.724 -13.236 1.00 92.00 88 ARG A C 1
ATOM 746 O O . ARG A 1 88 ? 7.504 4.728 -12.694 1.00 92.00 88 ARG A O 1
ATOM 753 N N . ALA A 1 89 ? 5.766 6.069 -13.181 1.00 90.06 89 ALA A N 1
ATOM 754 C CA . ALA A 1 89 ? 4.730 5.278 -12.540 1.00 90.06 89 ALA A CA 1
ATOM 755 C C . ALA A 1 89 ? 3.453 5.393 -13.369 1.00 90.06 89 ALA A C 1
ATOM 757 O O . ALA A 1 89 ? 3.169 6.472 -13.894 1.00 90.06 89 ALA A O 1
ATOM 758 N N . ASP A 1 90 ? 2.692 4.306 -13.445 1.00 90.12 90 ASP A N 1
ATOM 759 C CA . ASP A 1 90 ? 1.390 4.294 -14.120 1.00 90.12 90 ASP A CA 1
ATOM 760 C C . ASP A 1 90 ? 0.347 5.082 -13.318 1.00 90.12 90 ASP A C 1
ATOM 762 O O . ASP A 1 90 ? -0.539 5.724 -13.876 1.00 90.12 90 ASP A O 1
ATOM 766 N N . ILE A 1 91 ? 0.496 5.090 -11.990 1.00 92.12 91 ILE A N 1
ATOM 767 C CA . ILE A 1 91 ? -0.370 5.809 -11.058 1.00 92.12 91 ILE A CA 1
ATOM 768 C C . ILE A 1 91 ? 0.497 6.700 -10.168 1.00 92.12 91 ILE A C 1
ATOM 770 O O . ILE A 1 91 ? 1.443 6.240 -9.528 1.00 92.12 91 ILE A O 1
ATOM 774 N N . ARG A 1 92 ? 0.153 7.989 -10.091 1.00 93.62 92 ARG A N 1
ATOM 775 C CA . ARG A 1 92 ? 0.744 8.942 -9.143 1.00 93.62 92 ARG A CA 1
ATOM 776 C C . ARG A 1 92 ? -0.284 9.284 -8.077 1.00 93.62 92 ARG A C 1
ATOM 778 O O . ARG A 1 92 ? -1.368 9.753 -8.402 1.00 93.62 92 ARG A O 1
ATOM 785 N N . VAL A 1 93 ? 0.071 9.050 -6.817 1.00 94.62 93 VAL A N 1
ATOM 786 C CA . VAL A 1 93 ? -0.814 9.273 -5.668 1.00 94.62 93 VAL A CA 1
ATOM 787 C C . VAL A 1 93 ? -0.269 10.412 -4.819 1.00 94.62 93 VAL A C 1
ATOM 789 O O . VAL A 1 93 ? 0.892 10.404 -4.409 1.00 94.62 93 VAL A O 1
ATOM 792 N N . THR A 1 94 ? -1.115 11.392 -4.531 1.00 95.56 94 THR A N 1
ATOM 793 C CA . THR A 1 94 ? -0.815 12.497 -3.625 1.00 95.56 94 THR A CA 1
ATOM 794 C C . THR A 1 94 ? -1.310 12.206 -2.208 1.00 95.56 94 THR A C 1
ATOM 796 O O . THR A 1 94 ? -2.145 11.337 -1.959 1.00 95.56 94 THR A O 1
ATOM 799 N N . ALA A 1 95 ? -0.840 12.998 -1.241 1.00 95.00 95 ALA A N 1
ATOM 800 C CA . ALA A 1 95 ? -1.384 12.956 0.115 1.00 95.00 95 ALA A CA 1
ATOM 801 C C . ALA A 1 95 ? -2.896 13.246 0.157 1.00 95.00 95 ALA A C 1
ATOM 803 O O . ALA A 1 95 ? -3.581 12.712 1.026 1.00 95.00 95 ALA A O 1
ATOM 804 N N . GLN A 1 96 ? -3.400 14.089 -0.751 1.00 94.62 96 GLN A N 1
ATOM 805 C CA . GLN A 1 96 ? -4.815 14.443 -0.789 1.00 94.62 96 GLN A CA 1
ATOM 806 C C . GLN A 1 96 ? -5.664 13.271 -1.280 1.00 94.62 96 GLN A C 1
ATOM 808 O O . GLN A 1 96 ? -6.715 13.020 -0.705 1.00 94.62 96 GLN A O 1
ATOM 813 N N . ASP A 1 97 ? -5.178 12.499 -2.254 1.00 95.00 97 ASP A N 1
ATOM 814 C CA . ASP A 1 97 ? -5.874 11.299 -2.736 1.00 95.00 97 ASP A CA 1
ATOM 815 C C . ASP A 1 97 ? -6.091 10.288 -1.605 1.00 95.00 97 ASP A C 1
ATOM 817 O O . ASP A 1 97 ? -7.178 9.735 -1.452 1.00 95.00 97 ASP A O 1
ATOM 821 N N . ILE A 1 98 ? -5.077 10.103 -0.754 1.00 94.44 98 ILE A N 1
ATOM 822 C CA . ILE A 1 98 ? -5.165 9.210 0.407 1.00 94.44 98 ILE A CA 1
ATOM 823 C C . ILE A 1 98 ? -6.177 9.739 1.429 1.00 94.44 98 ILE A C 1
ATOM 825 O O . ILE A 1 98 ? -6.992 8.974 1.943 1.00 94.44 98 ILE A O 1
ATOM 829 N N . ILE A 1 99 ? -6.155 11.046 1.708 1.00 93.06 99 ILE A N 1
ATOM 830 C CA . ILE A 1 99 ? -7.119 11.680 2.619 1.00 93.06 99 ILE A CA 1
ATOM 831 C C . ILE A 1 99 ? -8.545 11.536 2.080 1.00 93.06 99 ILE A C 1
ATOM 833 O O . ILE A 1 99 ? -9.438 11.192 2.846 1.00 93.06 99 ILE A O 1
ATOM 837 N N . ASN A 1 100 ? -8.755 11.717 0.775 1.00 92.88 100 ASN A N 1
ATOM 838 C CA . ASN A 1 100 ? -10.064 11.566 0.144 1.00 92.88 100 ASN A CA 1
ATOM 839 C C . ASN A 1 100 ? -10.606 10.137 0.301 1.00 92.88 100 ASN A C 1
ATOM 841 O O . ASN A 1 100 ? -11.787 9.956 0.588 1.00 92.88 100 ASN A O 1
ATOM 845 N N . VAL A 1 101 ? -9.760 9.109 0.168 1.00 92.12 101 VAL A N 1
ATOM 846 C CA . VAL A 1 101 ? -10.175 7.718 0.426 1.00 92.12 101 VAL A CA 1
ATOM 847 C C . VAL A 1 101 ? -10.585 7.522 1.889 1.00 92.12 101 VAL A C 1
ATOM 849 O O . VAL A 1 101 ? -11.618 6.904 2.144 1.00 92.12 101 VAL A O 1
ATOM 852 N N . LEU A 1 102 ? -9.824 8.082 2.838 1.00 89.31 102 LEU A N 1
ATOM 853 C CA . LEU A 1 102 ? -10.139 8.005 4.271 1.00 89.31 102 LEU A CA 1
ATOM 854 C C . LEU A 1 102 ? -11.464 8.691 4.626 1.00 89.31 102 LEU A C 1
ATOM 856 O O . LEU A 1 102 ? -12.157 8.226 5.524 1.00 89.31 102 LEU A O 1
ATOM 860 N N . THR A 1 103 ? -11.819 9.787 3.953 1.00 88.69 103 THR A N 1
ATOM 861 C CA . THR A 1 103 ? -13.029 10.562 4.271 1.00 88.69 103 THR A CA 1
ATOM 862 C C . THR A 1 103 ? -14.274 10.112 3.505 1.00 88.69 103 THR A C 1
ATOM 864 O O . THR A 1 103 ? -15.380 10.294 4.004 1.00 88.69 103 THR A O 1
ATOM 867 N N . THR A 1 104 ? -14.127 9.508 2.321 1.00 83.00 104 THR A N 1
ATOM 868 C CA . THR A 1 104 ? -15.265 9.095 1.470 1.00 83.00 104 THR A CA 1
ATOM 869 C C . THR A 1 104 ? -15.904 7.779 1.935 1.00 83.00 104 THR A C 1
ATOM 871 O O . THR A 1 104 ? -17.106 7.563 1.778 1.00 83.00 104 THR A O 1
ATOM 874 N N . LYS A 1 105 ? -15.128 6.865 2.529 1.00 64.62 105 LYS A N 1
ATOM 875 C CA . LYS A 1 105 ? -15.627 5.570 3.021 1.00 64.62 105 LYS A CA 1
ATOM 876 C C . LYS A 1 105 ? -16.184 5.709 4.449 1.00 64.62 105 LYS A C 1
ATOM 878 O O . LYS A 1 105 ? -15.491 5.385 5.398 1.00 64.62 105 LYS A O 1
ATOM 883 N N . LYS A 1 106 ? -17.450 6.150 4.538 1.00 47.91 106 LYS A N 1
ATOM 884 C CA . LYS A 1 106 ? -18.366 6.238 5.707 1.00 47.91 106 LYS A CA 1
ATOM 885 C C . LYS A 1 106 ? -17.845 6.917 7.005 1.00 47.91 106 LYS A C 1
ATOM 887 O O . LYS A 1 106 ? -16.771 6.600 7.510 1.00 47.91 106 LYS A O 1
ATOM 892 N N . PRO A 1 107 ? -18.670 7.776 7.638 1.00 38.66 107 PRO A N 1
ATOM 893 C CA . PRO A 1 107 ? -18.379 8.366 8.943 1.00 38.66 107 PRO A CA 1
ATOM 894 C C . PRO A 1 107 ? -18.463 7.279 10.028 1.00 38.66 107 PRO A C 1
ATOM 896 O O . PRO A 1 107 ? -19.523 6.697 10.237 1.00 38.66 107 PRO A O 1
ATOM 899 N N . GLY A 1 108 ? -17.340 6.959 10.681 1.00 44.88 108 GLY A N 1
ATOM 900 C CA . GLY A 1 108 ? -17.307 5.982 11.782 1.00 44.88 108 GLY A CA 1
ATOM 901 C C . GLY A 1 108 ? -16.018 5.167 11.951 1.00 44.88 108 GLY A C 1
ATOM 902 O O . GLY A 1 108 ? -15.918 4.420 12.916 1.00 44.88 108 GLY A O 1
ATOM 903 N N . VAL A 1 109 ? -15.023 5.295 11.060 1.00 50.34 109 VAL A N 1
ATOM 904 C CA . VAL A 1 109 ? -13.723 4.580 11.174 1.00 50.34 109 VAL A CA 1
ATOM 905 C C . VAL A 1 109 ? -12.542 5.525 11.482 1.00 50.34 109 VAL A C 1
ATOM 907 O O . VAL A 1 109 ? -11.382 5.196 11.240 1.00 50.34 109 VAL A O 1
ATOM 910 N N . LEU A 1 110 ? -12.804 6.705 12.054 1.00 43.81 110 LEU A N 1
ATO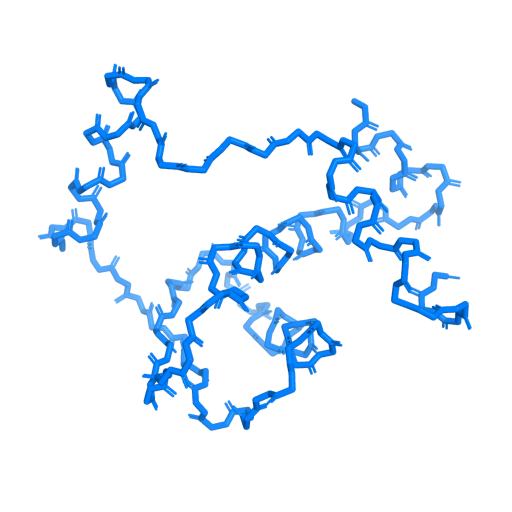M 911 C CA . LEU A 1 110 ? -11.765 7.608 12.577 1.00 43.81 110 LEU A CA 1
ATOM 912 C C . LEU A 1 110 ? -11.989 7.903 14.059 1.00 43.81 110 LEU A C 1
ATOM 914 O O . LEU A 1 110 ? -13.027 8.533 14.346 1.00 43.81 110 LEU A O 1
#

Foldseek 3Di:
DQCVVCVVVVNNVCSVLLVVLVVVCVVCVPPPDQQADEDEPPDPPCQVVSLVSNVLLDVDDSVRYHYDHDDCPHPVVVVVVVCVVVVHDPDDDDSVNSVCSVPVSDDDPD

Secondary structure (DSSP, 8-state):
-HHHHHHHTT-TTHHHHHHHHHHHHHHHTT-S--S-EEEE--STT-HHHHHHHHHHHS---GGGEEEE---TTSHHHHHHHHHHHHT--S----HHHHHHHHHHS-TT--

Radius of gyration: 14.66 Å; chains: 1; bounding box: 34×32×32 Å

pLDDT: mean 88.99, std 10.5, range [38.66, 96.0]